Protein AF-A0A3M7L096-F1 (afdb_monomer)

Solvent-accessible surface area (backbone atoms only — not comparable to full-atom values): 5546 Å² total; per-residue (Å²): 131,83,82,83,80,80,87,82,80,60,80,83,42,67,67,51,45,50,52,54,50,50,51,52,50,49,52,49,50,66,51,47,50,58,51,49,52,55,55,48,52,53,52,50,50,50,52,49,52,53,50,52,52,49,33,53,53,42,27,74,74,72,73,46,71,74,52,72,68,63,55,44,71,79,43,81,87,53,89,74,68,80,52,82,85,76,77,83,127

Secondary structure (DSSP, 8-state):
-PPPPP----TTSHHHHHHHHHHHHHHHHHHHHHHHHHHHHHHHHHHHHHHHHHHHHHHHHHSSPPPHHHHHHH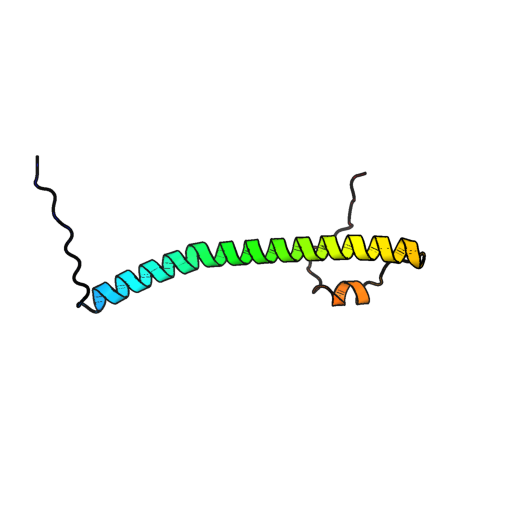SPPPGGGGS------

Structure (mmCIF, N/CA/C/O backbone):
data_AF-A0A3M7L096-F1
#
_entry.id   AF-A0A3M7L096-F1
#
loop_
_atom_site.group_PDB
_atom_site.id
_atom_site.type_symbol
_atom_site.label_atom_id
_atom_site.label_alt_id
_atom_site.label_comp_id
_atom_site.label_asym_id
_atom_site.label_entity_id
_atom_site.label_seq_id
_atom_site.pdbx_PDB_ins_code
_atom_site.Cartn_x
_atom_site.Cartn_y
_atom_site.Cartn_z
_atom_site.occupancy
_atom_site.B_iso_or_equiv
_atom_site.auth_seq_id
_atom_site.auth_comp_id
_atom_site.auth_asym_id
_atom_site.auth_atom_id
_atom_site.pdbx_PDB_model_num
ATOM 1 N N . MET A 1 1 ? 32.234 22.146 -29.423 1.00 59.19 1 MET A N 1
ATOM 2 C CA . MET A 1 1 ? 31.201 21.328 -28.753 1.00 59.19 1 MET A CA 1
ATOM 3 C C . MET A 1 1 ? 31.058 20.032 -29.530 1.00 59.19 1 MET A C 1
ATOM 5 O O . MET A 1 1 ? 30.939 20.124 -30.748 1.00 59.19 1 MET A O 1
ATOM 9 N N . PRO A 1 2 ? 31.144 18.853 -28.895 1.00 68.94 2 PRO A N 1
ATOM 10 C CA . PRO A 1 2 ? 30.858 17.603 -29.590 1.00 68.94 2 PRO A CA 1
ATOM 11 C C . PRO A 1 2 ? 29.374 17.572 -30.006 1.00 68.94 2 PRO A C 1
ATOM 13 O O . PRO A 1 2 ? 28.539 18.113 -29.276 1.00 68.94 2 PRO A O 1
ATOM 16 N N . PRO A 1 3 ? 29.030 16.991 -31.168 1.00 74.25 3 PRO A N 1
ATOM 17 C CA . PRO A 1 3 ? 27.644 16.907 -31.615 1.00 74.25 3 PRO A CA 1
ATOM 18 C C . PRO A 1 3 ? 26.826 16.021 -30.666 1.00 74.25 3 PRO A C 1
ATOM 20 O O . PRO A 1 3 ? 27.268 14.936 -30.281 1.00 74.25 3 PRO A O 1
ATOM 23 N N . CYS A 1 4 ? 25.625 16.475 -30.298 1.00 68.50 4 CYS A N 1
ATOM 24 C CA . CYS A 1 4 ? 24.661 15.665 -29.558 1.00 68.50 4 CYS A CA 1
ATOM 25 C C . CYS A 1 4 ? 24.294 14.433 -30.396 1.00 68.50 4 CYS A C 1
ATOM 27 O O . CYS A 1 4 ? 23.771 14.564 -31.503 1.00 68.50 4 CYS A O 1
ATOM 29 N N . ARG A 1 5 ? 24.574 13.231 -29.882 1.00 75.06 5 ARG A N 1
ATOM 30 C CA . ARG A 1 5 ? 24.099 11.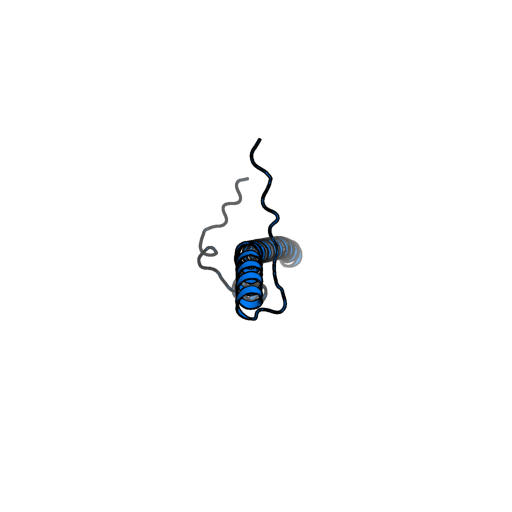985 -30.494 1.00 75.06 5 ARG A CA 1
ATOM 31 C C . ARG A 1 5 ? 22.587 11.891 -30.308 1.00 75.06 5 ARG A C 1
ATOM 33 O O . ARG A 1 5 ? 22.108 11.898 -29.178 1.00 75.06 5 ARG A O 1
ATOM 40 N N . ALA A 1 6 ? 21.855 11.797 -31.413 1.00 78.06 6 ALA A N 1
ATOM 41 C CA . ALA A 1 6 ? 20.432 11.495 -31.384 1.00 78.06 6 ALA A CA 1
ATOM 42 C C . ALA A 1 6 ? 20.228 10.038 -30.946 1.00 78.06 6 ALA A C 1
ATOM 44 O O . ALA A 1 6 ? 20.888 9.132 -31.460 1.00 78.06 6 ALA A O 1
ATOM 45 N N . ILE A 1 7 ? 19.325 9.821 -29.991 1.00 78.06 7 ILE A N 1
ATOM 46 C CA . ILE A 1 7 ? 18.865 8.483 -29.621 1.00 78.06 7 ILE A CA 1
ATOM 47 C C . ILE A 1 7 ? 17.804 8.088 -30.652 1.00 78.06 7 ILE A C 1
ATOM 49 O O . ILE A 1 7 ? 16.711 8.648 -30.653 1.00 78.06 7 ILE A O 1
ATOM 53 N N . ASN A 1 8 ? 18.140 7.156 -31.543 1.00 80.62 8 ASN A N 1
ATOM 54 C CA . ASN A 1 8 ? 17.169 6.511 -32.425 1.00 80.62 8 ASN A CA 1
ATOM 55 C C . ASN A 1 8 ? 16.708 5.214 -31.760 1.00 80.62 8 ASN A C 1
ATOM 57 O O . ASN A 1 8 ? 17.532 4.340 -31.501 1.00 80.62 8 ASN A O 1
ATOM 61 N N . ILE A 1 9 ? 15.412 5.116 -31.465 1.00 80.69 9 ILE A N 1
ATOM 62 C CA . ILE A 1 9 ? 14.788 3.915 -30.900 1.00 80.69 9 ILE A CA 1
ATOM 63 C C . ILE A 1 9 ? 14.030 3.224 -32.027 1.00 80.69 9 ILE A C 1
ATOM 65 O O . ILE A 1 9 ? 13.147 3.831 -32.634 1.00 80.69 9 ILE A O 1
ATOM 69 N N . ASP A 1 10 ? 14.380 1.973 -32.302 1.00 84.75 10 ASP A N 1
ATOM 70 C CA . ASP A 1 10 ? 13.673 1.144 -33.270 1.00 84.75 10 ASP A CA 1
ATOM 71 C C . ASP A 1 10 ? 12.595 0.321 -32.557 1.00 84.75 10 ASP A C 1
ATOM 73 O O . ASP A 1 10 ? 12.884 -0.633 -31.846 1.00 84.75 10 ASP A O 1
ATOM 77 N N . PHE A 1 11 ? 11.332 0.697 -32.742 1.00 85.06 11 PHE A N 1
ATOM 78 C CA . PHE A 1 11 ? 10.195 -0.000 -32.133 1.00 85.06 11 PHE A CA 1
ATOM 79 C C . PHE A 1 11 ? 9.732 -1.231 -32.923 1.00 85.06 11 PHE A C 1
ATOM 81 O O . PHE A 1 11 ? 8.762 -1.873 -32.526 1.00 85.06 11 PHE A O 1
ATOM 88 N N . SER A 1 12 ? 10.385 -1.555 -34.042 1.00 88.31 12 SER A N 1
ATOM 89 C CA . SER A 1 12 ? 10.143 -2.805 -34.767 1.00 88.31 12 SER A CA 1
ATOM 90 C C . SER A 1 12 ? 10.994 -3.964 -34.243 1.00 88.31 12 SER A C 1
ATOM 92 O O . SER A 1 12 ? 10.653 -5.125 -34.475 1.00 88.31 12 SER A O 1
ATOM 94 N N . ASP A 1 13 ? 12.053 -3.655 -33.491 1.00 91.00 13 ASP A N 1
ATOM 95 C CA . ASP A 1 13 ? 12.904 -4.639 -32.843 1.00 91.00 13 ASP A CA 1
ATOM 96 C C . ASP A 1 13 ? 12.209 -5.236 -31.598 1.00 91.00 13 ASP A C 1
ATOM 98 O O . ASP A 1 13 ? 11.848 -4.500 -30.667 1.00 91.00 13 ASP A O 1
ATOM 102 N N . PRO A 1 14 ? 12.007 -6.567 -31.548 1.00 92.81 14 PRO A N 1
ATOM 103 C CA . PRO A 1 14 ? 11.378 -7.227 -30.409 1.00 92.81 14 PRO A CA 1
ATOM 104 C C . PRO A 1 14 ? 12.132 -7.003 -29.094 1.00 92.81 14 PRO A C 1
ATOM 106 O O . PRO A 1 14 ? 11.481 -6.856 -28.058 1.00 92.81 14 PRO A O 1
ATOM 109 N N . ASP A 1 15 ? 13.463 -6.913 -29.11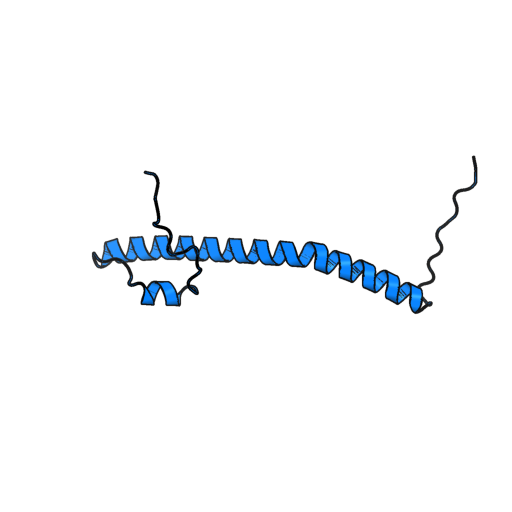1 1.00 92.00 15 ASP A N 1
ATOM 110 C CA . ASP A 1 15 ? 14.247 -6.705 -27.888 1.00 92.00 15 ASP A CA 1
ATOM 111 C C . ASP A 1 15 ? 13.995 -5.306 -27.308 1.00 92.00 15 ASP A C 1
ATOM 113 O O . ASP A 1 15 ? 13.804 -5.143 -26.097 1.00 92.00 15 ASP A O 1
ATOM 117 N N . THR A 1 16 ? 13.890 -4.298 -28.177 1.00 92.19 16 THR A N 1
ATOM 118 C CA . THR A 1 16 ? 13.522 -2.929 -27.795 1.00 92.19 16 THR A CA 1
ATOM 119 C C . THR A 1 16 ? 12.111 -2.862 -27.198 1.00 92.19 16 THR A C 1
ATOM 121 O O . THR A 1 16 ? 11.896 -2.195 -26.180 1.00 92.19 16 THR A O 1
ATOM 124 N N . LEU A 1 17 ? 11.146 -3.594 -27.763 1.00 93.75 17 LEU A N 1
ATOM 125 C CA . LEU A 1 17 ? 9.785 -3.680 -27.216 1.00 93.75 17 LEU A CA 1
ATOM 126 C C . LEU A 1 17 ? 9.751 -4.358 -25.843 1.00 93.75 17 LEU A C 1
ATOM 128 O O . LEU A 1 17 ? 9.054 -3.883 -24.943 1.00 93.75 17 LEU A O 1
ATOM 132 N N . VAL A 1 18 ? 10.522 -5.432 -25.657 1.00 95.12 18 VAL A N 1
ATOM 133 C CA . VAL A 1 18 ? 10.650 -6.114 -24.362 1.00 95.12 18 VAL A CA 1
ATOM 134 C C . VAL A 1 18 ? 11.280 -5.185 -23.325 1.00 95.12 18 VAL A C 1
ATOM 136 O O . VAL A 1 18 ? 10.778 -5.097 -22.203 1.00 95.12 18 VAL A O 1
ATOM 139 N N . ALA A 1 19 ? 12.326 -4.443 -23.694 1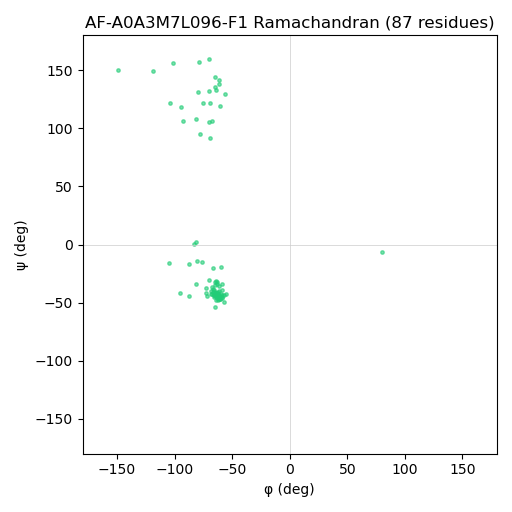.00 94.06 19 ALA A N 1
ATOM 140 C CA . ALA A 1 19 ? 12.987 -3.499 -22.798 1.00 94.06 19 ALA A CA 1
ATOM 141 C C . ALA A 1 19 ? 12.044 -2.368 -22.354 1.00 94.06 19 ALA A C 1
ATOM 143 O O . ALA A 1 19 ? 11.928 -2.085 -21.159 1.00 94.06 19 ALA A O 1
ATOM 144 N N . VAL A 1 20 ? 11.323 -1.752 -23.296 1.00 94.50 20 VAL A N 1
ATOM 145 C CA . VAL A 1 20 ? 10.350 -0.690 -22.996 1.00 94.50 20 VAL A CA 1
ATOM 146 C C . VAL A 1 20 ? 9.179 -1.235 -22.176 1.00 94.50 20 VAL A C 1
ATOM 148 O O . VAL A 1 20 ? 8.783 -0.618 -21.186 1.00 94.50 20 VAL A O 1
ATOM 151 N N . GLY A 1 21 ? 8.657 -2.411 -22.531 1.00 96.00 21 GLY A N 1
ATOM 152 C CA . GLY A 1 21 ? 7.585 -3.074 -21.789 1.00 96.00 21 GLY A CA 1
ATOM 153 C C . GLY A 1 21 ? 7.990 -3.400 -20.351 1.00 96.00 21 GLY A C 1
ATOM 154 O O . GLY A 1 21 ? 7.242 -3.110 -19.417 1.00 96.00 21 GLY A O 1
ATOM 155 N N . GLY A 1 22 ? 9.201 -3.926 -20.155 1.00 96.69 22 GLY A N 1
ATOM 156 C CA . GLY A 1 22 ? 9.767 -4.197 -18.836 1.00 96.69 22 GLY A CA 1
ATOM 157 C C . GLY A 1 22 ? 9.956 -2.929 -18.004 1.00 96.69 22 GLY A C 1
ATOM 158 O O . GLY A 1 22 ? 9.602 -2.914 -16.826 1.00 96.69 22 GLY A O 1
ATOM 159 N N . ALA A 1 23 ? 10.439 -1.843 -18.613 1.00 96.56 23 ALA A N 1
ATOM 160 C CA . ALA A 1 23 ? 10.588 -0.557 -17.935 1.00 96.56 23 ALA A CA 1
ATOM 161 C C . ALA A 1 23 ? 9.233 0.018 -17.489 1.00 96.56 23 ALA A C 1
ATOM 163 O O . ALA A 1 23 ? 9.083 0.422 -16.334 1.00 96.56 23 ALA A O 1
ATOM 164 N N . LEU A 1 24 ? 8.226 0.001 -18.367 1.00 96.81 24 LEU A N 1
ATOM 165 C CA . LEU A 1 24 ? 6.873 0.456 -18.037 1.00 96.81 24 LEU A CA 1
ATOM 166 C C . LEU A 1 24 ? 6.236 -0.400 -16.941 1.00 96.81 24 LEU A C 1
ATOM 168 O O . LEU A 1 24 ? 5.656 0.147 -16.005 1.00 96.81 24 LEU A O 1
ATOM 172 N N . LEU A 1 25 ? 6.381 -1.725 -17.019 1.00 96.94 25 LEU A N 1
ATOM 173 C CA . LEU A 1 25 ? 5.895 -2.636 -15.987 1.00 96.94 25 LEU A CA 1
ATOM 174 C C . LEU A 1 25 ? 6.593 -2.375 -14.648 1.00 96.94 25 LEU A C 1
ATOM 176 O O . LEU A 1 25 ? 5.933 -2.325 -13.613 1.00 96.94 25 LEU A O 1
ATOM 180 N N . GLY A 1 26 ? 7.910 -2.159 -14.666 1.00 97.06 26 GLY A N 1
ATOM 181 C CA . GLY A 1 26 ? 8.694 -1.825 -13.482 1.00 97.06 26 GLY A CA 1
ATOM 182 C C . GLY A 1 26 ? 8.204 -0.546 -12.805 1.00 97.06 26 GLY A C 1
ATOM 183 O O . GLY A 1 26 ? 7.994 -0.538 -11.595 1.00 97.06 26 GLY A O 1
ATOM 184 N N . VAL A 1 27 ? 7.939 0.511 -13.578 1.00 97.31 27 VAL A N 1
ATOM 185 C CA . VAL A 1 27 ? 7.372 1.764 -13.051 1.00 97.31 27 VAL A CA 1
ATOM 186 C C . VAL A 1 27 ? 5.947 1.552 -12.535 1.00 97.31 27 VAL A C 1
ATOM 188 O O . VAL A 1 27 ? 5.620 1.992 -11.431 1.00 97.31 27 VAL A O 1
ATOM 191 N N . ALA A 1 28 ? 5.106 0.844 -13.292 1.00 96.50 28 ALA A N 1
ATOM 192 C CA . ALA A 1 28 ? 3.723 0.575 -12.915 1.00 96.50 28 ALA A CA 1
ATOM 193 C C . ALA A 1 28 ? 3.632 -0.221 -11.607 1.00 96.50 28 ALA A C 1
ATOM 195 O O . ALA A 1 28 ? 2.847 0.134 -10.733 1.00 96.50 28 ALA A O 1
ATOM 196 N N . LEU A 1 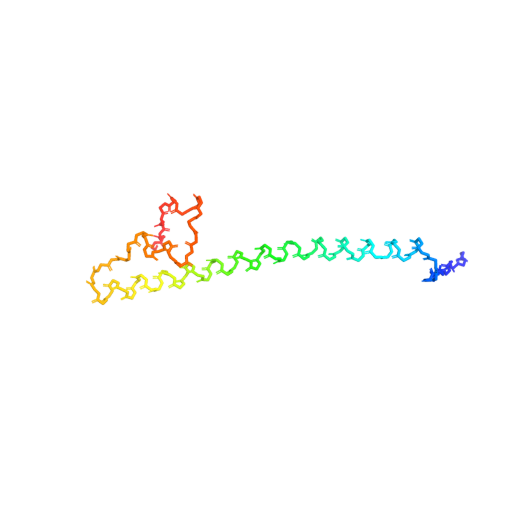29 ? 4.455 -1.256 -11.435 1.00 96.81 29 LEU A N 1
ATOM 197 C CA . LEU A 1 29 ? 4.508 -2.034 -10.197 1.00 96.81 29 LEU A CA 1
ATOM 198 C C . LEU A 1 29 ? 5.176 -1.247 -9.065 1.00 96.81 29 LEU A C 1
ATOM 200 O O . LEU A 1 29 ? 4.667 -1.249 -7.945 1.00 96.81 29 LEU A O 1
ATOM 204 N N . GLY A 1 30 ? 6.264 -0.532 -9.353 1.00 95.62 30 GLY A N 1
ATOM 205 C CA . GLY A 1 30 ? 7.010 0.250 -8.368 1.00 95.62 30 GLY A CA 1
ATOM 206 C C . GLY A 1 30 ? 6.186 1.363 -7.720 1.00 95.62 30 GLY A C 1
ATOM 207 O O . GLY A 1 30 ? 6.338 1.610 -6.528 1.00 95.62 30 GLY A O 1
ATOM 208 N N . VAL A 1 31 ? 5.282 2.000 -8.469 1.00 95.38 31 VAL A N 1
ATOM 209 C CA . VAL A 1 31 ? 4.373 3.037 -7.943 1.00 95.38 31 VAL A CA 1
ATOM 210 C C . VAL A 1 31 ? 3.016 2.454 -7.554 1.00 95.38 31 VAL A C 1
ATOM 212 O O . VAL A 1 31 ? 2.460 2.793 -6.507 1.00 95.38 31 VAL A O 1
ATOM 215 N N . GLY A 1 32 ? 2.475 1.560 -8.380 1.00 94.06 32 GLY A N 1
ATOM 216 C CA . GLY A 1 32 ? 1.135 1.010 -8.215 1.00 94.06 32 GLY A CA 1
ATOM 217 C C . GLY A 1 32 ? 0.99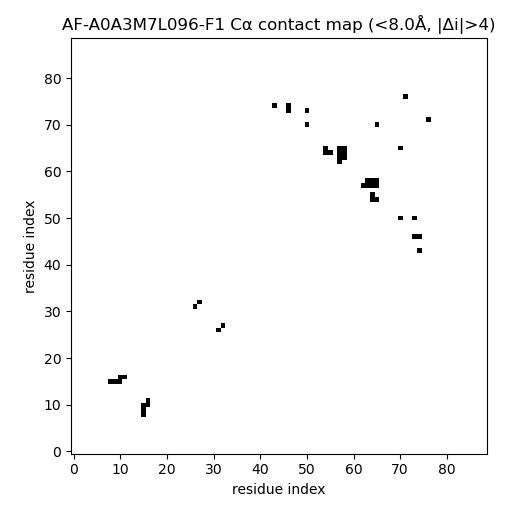3 0.145 -6.970 1.00 94.06 32 GLY A C 1
ATOM 218 O O . GLY A 1 32 ? -0.022 0.249 -6.284 1.00 94.06 32 GLY A O 1
ATOM 219 N N . VAL A 1 33 ? 2.007 -0.658 -6.625 1.00 94.44 33 VAL A N 1
ATOM 220 C CA . VAL A 1 33 ? 1.954 -1.507 -5.427 1.00 94.44 33 VAL A CA 1
ATOM 221 C C . VAL A 1 33 ? 1.905 -0.657 -4.145 1.00 94.44 33 VAL A C 1
ATOM 223 O O . VAL A 1 33 ? 0.948 -0.824 -3.387 1.00 94.44 33 VAL A O 1
ATOM 226 N N . PRO A 1 34 ? 2.824 0.301 -3.893 1.00 92.56 34 PRO A N 1
ATOM 227 C CA . PRO A 1 34 ? 2.712 1.194 -2.737 1.00 92.56 34 PRO A CA 1
ATOM 228 C C . PRO A 1 34 ? 1.399 1.984 -2.699 1.00 92.56 34 PRO A C 1
ATOM 230 O O . PRO A 1 34 ? 0.755 2.055 -1.653 1.00 92.56 34 PRO A O 1
ATOM 233 N N . ALA A 1 35 ? 0.961 2.535 -3.837 1.00 93.00 35 ALA A N 1
ATOM 234 C CA . ALA A 1 35 ? -0.290 3.288 -3.914 1.00 93.00 35 ALA A CA 1
ATOM 235 C C . ALA A 1 35 ? -1.511 2.422 -3.557 1.00 93.00 35 ALA A C 1
ATOM 237 O O . ALA A 1 35 ? -2.406 2.874 -2.838 1.00 93.00 35 ALA A O 1
ATOM 238 N N . PHE A 1 36 ? -1.533 1.164 -4.005 1.00 92.50 36 PHE A N 1
ATOM 239 C CA . PHE A 1 36 ? -2.580 0.207 -3.660 1.00 92.50 36 PHE A CA 1
ATOM 240 C C . PHE A 1 36 ? -2.632 -0.054 -2.151 1.00 92.50 36 PHE A C 1
ATOM 242 O O . PHE A 1 36 ? -3.714 0.032 -1.566 1.00 92.50 36 PHE A O 1
ATOM 249 N N . TYR A 1 37 ? -1.489 -0.303 -1.506 1.00 87.19 37 TYR A N 1
ATOM 250 C CA . TYR A 1 37 ? -1.442 -0.519 -0.056 1.00 87.19 37 TYR A CA 1
ATOM 251 C C . TYR A 1 37 ? -1.908 0.710 0.730 1.00 87.19 37 TYR A C 1
ATOM 253 O O . TYR A 1 37 ? -2.780 0.573 1.585 1.00 87.19 37 TYR A O 1
ATOM 261 N N . ILE A 1 38 ? -1.452 1.915 0.367 1.00 88.62 38 ILE A N 1
ATOM 262 C CA . ILE A 1 38 ? -1.919 3.164 0.997 1.00 88.62 38 ILE A CA 1
ATOM 263 C C . ILE A 1 38 ? -3.436 3.324 0.831 1.00 88.62 38 ILE A C 1
ATOM 265 O O . ILE A 1 38 ? -4.136 3.687 1.775 1.00 88.62 38 ILE A O 1
ATOM 269 N N . SER A 1 39 ? -3.973 3.041 -0.360 1.00 86.69 39 SER A N 1
ATOM 270 C CA . SER A 1 39 ? -5.418 3.136 -0.600 1.00 86.69 39 SER A CA 1
ATOM 271 C C . SER A 1 39 ? -6.219 2.147 0.250 1.00 86.69 39 SER A C 1
ATOM 273 O O . SER A 1 39 ? -7.333 2.453 0.677 1.00 86.69 39 SER A O 1
ATOM 275 N N . ARG A 1 40 ? -5.650 0.965 0.509 1.00 85.94 40 ARG A N 1
ATOM 276 C CA . ARG A 1 40 ? -6.270 -0.072 1.326 1.00 85.94 40 ARG A CA 1
ATOM 277 C C . ARG A 1 40 ? -6.271 0.316 2.797 1.00 85.94 40 ARG A C 1
ATOM 279 O O . ARG A 1 40 ? -7.310 0.186 3.430 1.00 85.94 40 ARG A O 1
ATOM 286 N N . ASP A 1 41 ? -5.157 0.834 3.302 1.00 83.38 41 ASP A N 1
ATOM 287 C CA . ASP A 1 41 ? -5.078 1.282 4.691 1.00 83.38 41 ASP A CA 1
ATOM 288 C C . ASP A 1 41 ? -6.013 2.470 4.951 1.00 83.38 41 ASP A C 1
ATOM 290 O O . ASP A 1 41 ? -6.764 2.433 5.918 1.00 83.38 41 ASP A O 1
ATOM 294 N N . ARG A 1 42 ? -6.114 3.440 4.029 1.00 83.62 42 ARG A N 1
ATOM 295 C CA . ARG A 1 42 ? -7.102 4.534 4.143 1.00 83.62 42 ARG A CA 1
ATOM 296 C C . ARG A 1 42 ? -8.548 4.041 4.181 1.00 83.62 42 ARG A C 1
ATOM 298 O O . ARG A 1 42 ? -9.354 4.548 4.951 1.00 83.62 42 ARG A O 1
ATOM 305 N N . ARG A 1 43 ? -8.901 3.062 3.342 1.00 83.75 43 ARG A N 1
ATOM 306 C CA . ARG A 1 43 ? -10.248 2.459 3.362 1.00 83.75 43 ARG A CA 1
ATOM 307 C C . ARG A 1 43 ? -10.516 1.712 4.662 1.00 83.75 43 ARG A C 1
ATOM 309 O O . ARG A 1 43 ? -11.652 1.682 5.123 1.00 83.75 43 ARG A O 1
ATOM 316 N N . ASP A 1 44 ? -9.492 1.089 5.226 1.00 80.75 44 ASP A N 1
ATOM 317 C CA . ASP A 1 44 ? -9.618 0.384 6.494 1.00 80.75 44 ASP A CA 1
ATOM 318 C C . ASP A 1 44 ? -9.749 1.366 7.671 1.00 80.75 44 ASP A C 1
ATOM 320 O O . ASP A 1 44 ? -10.559 1.116 8.561 1.00 80.75 44 ASP A O 1
ATOM 324 N N . GLU A 1 45 ? -9.043 2.501 7.647 1.00 80.00 45 GLU A N 1
ATOM 325 C CA . GLU A 1 45 ? -9.235 3.610 8.595 1.00 80.00 45 GLU A CA 1
ATOM 326 C C . GLU A 1 45 ? -10.656 4.179 8.522 1.00 80.00 45 GLU A C 1
ATOM 328 O O . GLU A 1 45 ? -11.313 4.300 9.552 1.00 80.00 45 GLU A O 1
ATOM 333 N N . GLN A 1 46 ? -11.174 4.434 7.316 1.00 83.00 46 GLN A N 1
ATOM 334 C CA . GLN A 1 46 ? -12.552 4.908 7.121 1.00 83.00 46 GLN A CA 1
ATOM 335 C C . GLN A 1 46 ? -13.579 3.933 7.703 1.00 83.00 46 GLN A C 1
ATOM 337 O O . GLN A 1 46 ? -14.456 4.334 8.460 1.00 83.00 46 GLN A O 1
ATOM 342 N N . ARG A 1 47 ? -13.432 2.629 7.440 1.00 80.12 47 ARG A N 1
ATOM 343 C CA . ARG A 1 47 ? -14.315 1.607 8.028 1.00 80.12 47 ARG A CA 1
ATOM 344 C C . ARG A 1 47 ? -14.216 1.544 9.548 1.00 80.12 47 ARG A C 1
ATOM 346 O O . ARG A 1 47 ? -15.191 1.199 10.206 1.00 80.12 47 ARG A O 1
ATOM 353 N N . LEU A 1 48 ? -13.041 1.819 10.115 1.00 76.62 48 LEU A N 1
ATOM 354 C CA . LEU A 1 48 ? -12.859 1.879 11.563 1.00 76.62 48 LEU A CA 1
ATOM 355 C C . LEU A 1 48 ? -13.594 3.083 12.159 1.00 76.62 48 LEU A C 1
ATOM 357 O O . LEU A 1 48 ? -14.222 2.958 13.207 1.00 76.62 48 LEU A O 1
ATOM 361 N N . GLU A 1 49 ? -13.506 4.234 11.500 1.00 80.69 49 GLU A N 1
ATOM 362 C CA . GLU A 1 49 ? -14.196 5.454 11.904 1.00 80.69 49 GLU A CA 1
ATOM 363 C C . GLU A 1 49 ? -15.717 5.288 11.823 1.00 80.69 49 GLU A C 1
ATOM 365 O O . GLU A 1 49 ? -16.402 5.512 12.822 1.00 80.69 49 GLU A O 1
ATOM 370 N N . GLU A 1 50 ? -16.225 4.754 10.710 1.00 82.06 50 GLU A N 1
ATOM 371 C CA . GLU A 1 50 ? -17.637 4.385 10.540 1.00 82.06 50 GLU A CA 1
ATOM 372 C C . GLU A 1 50 ? -18.104 3.426 11.645 1.00 82.06 50 GLU A C 1
ATOM 374 O O . GLU A 1 50 ? -19.175 3.597 12.227 1.00 82.06 50 GLU A O 1
ATOM 379 N N . LEU A 1 51 ? -17.282 2.431 11.991 1.00 80.06 51 LEU A N 1
ATOM 380 C CA . LEU A 1 51 ? -17.602 1.473 13.045 1.00 80.06 51 LEU A CA 1
ATOM 381 C C . LEU A 1 51 ? -17.623 2.117 14.436 1.00 80.06 51 LEU A C 1
ATOM 383 O O . LEU A 1 51 ? -18.467 1.769 15.261 1.00 80.06 51 LEU A O 1
ATOM 387 N N . ARG A 1 52 ? -16.729 3.073 14.709 1.00 79.12 52 ARG A N 1
ATOM 388 C CA . ARG A 1 52 ? -16.738 3.848 15.960 1.00 79.12 52 ARG A CA 1
ATOM 389 C C . ARG A 1 52 ? -17.986 4.718 16.059 1.00 79.12 52 ARG A C 1
ATOM 391 O O . ARG A 1 52 ? -18.608 4.762 17.118 1.00 79.12 52 ARG A O 1
ATOM 398 N N . GLU A 1 53 ? -18.368 5.385 14.974 1.00 85.12 53 GLU A N 1
ATOM 399 C CA . GLU A 1 53 ? -19.610 6.160 14.904 1.00 85.12 53 GLU A CA 1
ATOM 400 C C . GLU A 1 53 ? -20.836 5.283 15.132 1.00 85.12 53 GLU A C 1
ATOM 402 O O . GLU A 1 53 ? -21.690 5.616 15.956 1.00 85.12 53 GLU A O 1
ATOM 407 N N . LEU A 1 54 ? -20.894 4.132 14.464 1.00 82.06 54 LEU A N 1
ATOM 408 C CA . LEU A 1 54 ? -22.000 3.198 14.603 1.00 82.06 54 LEU A CA 1
ATOM 409 C C . LEU A 1 54 ? -22.092 2.661 16.032 1.00 82.06 54 LEU A C 1
ATOM 411 O O . LEU A 1 54 ? -23.175 2.650 16.602 1.00 82.06 54 LEU A O 1
ATOM 415 N N . ASN A 1 55 ? -20.965 2.313 16.656 1.00 81.62 55 ASN A N 1
ATOM 416 C CA . ASN A 1 55 ? -20.944 1.827 18.034 1.00 81.62 55 ASN A CA 1
ATOM 417 C C . ASN A 1 55 ? -21.387 2.908 19.042 1.00 81.62 55 ASN A C 1
ATOM 419 O O . ASN A 1 55 ? -22.146 2.622 19.969 1.00 81.62 55 ASN A O 1
ATOM 423 N N . ARG A 1 56 ? -20.987 4.175 18.833 1.00 83.06 56 ARG A N 1
ATOM 424 C CA . ARG A 1 56 ? -21.497 5.313 19.621 1.00 83.06 56 ARG A CA 1
ATOM 425 C C . ARG A 1 56 ? -23.009 5.475 19.459 1.00 83.06 56 ARG A C 1
ATOM 427 O O . ARG A 1 56 ? -23.704 5.632 20.460 1.00 83.06 56 ARG A O 1
ATOM 434 N N . ASN A 1 57 ? -23.518 5.399 18.230 1.00 83.50 57 ASN A N 1
ATOM 435 C CA . ASN A 1 57 ? -24.949 5.512 17.942 1.00 83.50 57 ASN A CA 1
ATOM 436 C C . ASN A 1 57 ? -25.753 4.356 18.549 1.00 83.50 57 ASN A C 1
ATOM 438 O O . ASN A 1 57 ? -26.782 4.602 19.177 1.00 83.50 57 ASN A O 1
ATOM 442 N N . THR A 1 58 ? -25.269 3.118 18.424 1.00 78.88 58 THR A N 1
ATOM 443 C CA . THR A 1 58 ? -25.878 1.937 19.048 1.00 78.88 58 THR A CA 1
ATOM 444 C C . THR A 1 58 ? -25.964 2.130 20.554 1.00 78.88 58 THR A C 1
ATOM 446 O O . THR A 1 58 ? -27.056 2.048 21.103 1.00 78.88 58 THR A O 1
ATOM 449 N N . LYS A 1 59 ? -24.872 2.537 21.214 1.00 82.88 59 LYS A N 1
ATOM 450 C CA . LYS A 1 59 ? -24.886 2.809 22.656 1.00 82.88 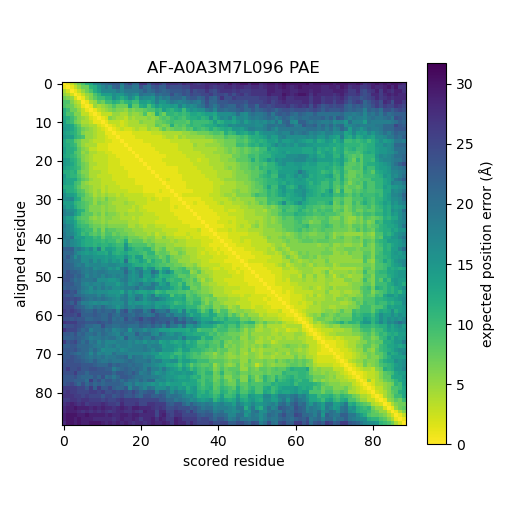59 LYS A CA 1
ATOM 451 C C . LYS A 1 59 ? -25.897 3.884 23.057 1.00 82.88 59 LYS A C 1
ATOM 453 O O . LYS A 1 59 ? -26.537 3.745 24.095 1.00 82.88 59 LYS A O 1
ATOM 458 N N . MET A 1 60 ? -26.062 4.946 22.266 1.00 78.62 60 MET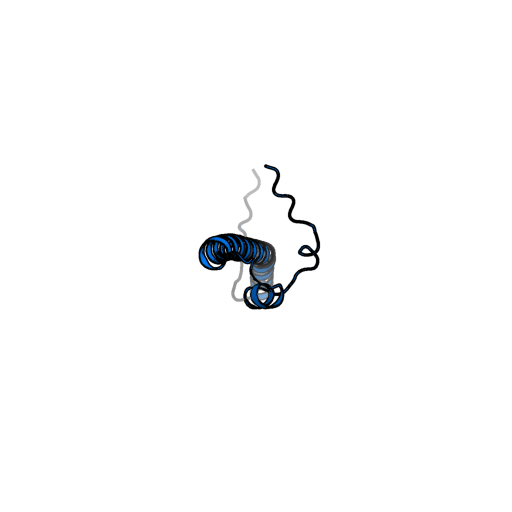 A N 1
ATOM 459 C CA . MET A 1 60 ? -27.080 5.969 22.549 1.00 78.62 60 MET A CA 1
ATOM 460 C C . MET A 1 60 ? -28.509 5.420 22.450 1.00 78.62 60 MET A C 1
ATOM 462 O O . MET A 1 60 ? -29.387 5.891 23.167 1.00 78.62 60 MET A O 1
ATOM 466 N N . GLN A 1 61 ? -28.749 4.445 21.571 1.00 80.94 61 GLN A N 1
ATOM 467 C CA . GLN A 1 61 ? -30.077 3.879 21.326 1.00 80.94 61 GLN A CA 1
ATOM 468 C C . GLN A 1 61 ? -30.421 2.717 22.264 1.00 80.94 61 GLN A C 1
ATOM 470 O O . GLN A 1 61 ? -31.540 2.649 22.767 1.00 80.94 61 GLN A O 1
ATOM 475 N N . THR A 1 62 ? -29.484 1.796 22.484 1.00 78.12 62 THR A N 1
ATOM 476 C CA . THR A 1 62 ? -29.709 0.540 23.216 1.00 78.12 62 THR A CA 1
ATOM 477 C C . THR A 1 62 ? -29.114 0.551 24.621 1.00 78.12 62 THR A C 1
ATOM 479 O O . THR A 1 62 ? -29.478 -0.288 25.438 1.00 78.12 62 THR A O 1
ATOM 482 N N . GLY A 1 63 ? -28.212 1.490 24.925 1.00 79.38 63 GLY A N 1
ATOM 483 C CA . GLY A 1 63 ? -27.452 1.523 26.177 1.00 79.38 63 GLY A CA 1
ATOM 484 C C . GLY A 1 63 ? -26.247 0.574 26.208 1.00 79.38 63 GLY A C 1
ATOM 485 O O . GLY A 1 63 ? -25.442 0.655 27.136 1.00 79.38 63 GLY A O 1
ATOM 486 N N . GLU A 1 64 ? -26.074 -0.276 25.191 1.00 78.44 64 GLU A N 1
ATOM 487 C CA . GLU A 1 64 ? -25.006 -1.276 25.104 1.00 78.44 64 GLU A CA 1
ATOM 488 C C . GLU A 1 64 ? -24.107 -1.032 23.883 1.00 78.44 64 GLU A C 1
ATOM 490 O O . GLU A 1 64 ? -24.541 -0.517 22.853 1.00 78.44 64 GLU A O 1
ATOM 495 N N . TYR A 1 65 ? -22.828 -1.391 24.006 1.00 76.75 65 TYR A N 1
ATOM 496 C CA . TYR A 1 65 ? -21.891 -1.382 22.881 1.00 76.75 65 TYR A CA 1
ATOM 497 C C . TYR A 1 65 ? -22.082 -2.623 22.000 1.00 76.75 65 TYR A C 1
ATOM 499 O O . TYR A 1 65 ? -22.525 -3.666 22.475 1.00 76.75 65 TYR A O 1
ATOM 507 N N . MET A 1 66 ? -21.666 -2.529 20.736 1.00 77.62 66 MET A N 1
ATOM 508 C CA . MET A 1 66 ? -21.631 -3.668 19.820 1.00 77.62 66 MET A CA 1
ATOM 509 C C . MET A 1 66 ? -20.702 -4.775 20.323 1.00 77.62 66 MET A C 1
ATOM 511 O O . MET A 1 66 ? -19.605 -4.523 20.836 1.00 77.62 66 MET A O 1
ATOM 515 N N . THR A 1 67 ? -21.130 -6.011 20.110 1.00 79.81 67 THR A N 1
ATOM 516 C CA . THR A 1 67 ? -20.362 -7.220 20.412 1.00 79.81 67 THR A CA 1
ATOM 517 C C . THR A 1 67 ? -19.174 -7.385 19.458 1.00 79.81 67 THR A C 1
ATOM 519 O O . THR A 1 67 ? -19.125 -6.813 18.364 1.00 79.81 67 THR A O 1
ATOM 522 N N . LYS A 1 68 ? -18.173 -8.184 19.853 1.00 75.50 68 LYS A N 1
ATOM 523 C CA . LYS A 1 68 ? -16.964 -8.402 19.034 1.00 75.50 68 LYS A CA 1
ATOM 524 C C . LYS A 1 68 ? -17.294 -9.090 17.709 1.00 75.50 68 LYS A C 1
ATOM 526 O O . LYS A 1 68 ? -16.633 -8.841 16.704 1.00 75.50 68 LYS A O 1
ATOM 531 N N . GLU A 1 69 ? -18.318 -9.930 17.712 1.00 76.69 69 GLU A N 1
ATOM 532 C CA . GLU A 1 69 ? -18.834 -10.665 16.565 1.00 76.69 69 GLU A CA 1
ATOM 533 C C . GLU A 1 69 ? -19.470 -9.718 15.541 1.00 76.69 69 GLU A C 1
ATOM 535 O O . GLU A 1 69 ? -19.209 -9.839 14.343 1.00 76.69 69 GLU A O 1
ATOM 540 N N . GLU A 1 70 ? -20.235 -8.729 16.008 1.00 73.56 70 GLU A N 1
ATOM 541 C CA . GLU A 1 70 ? -20.819 -7.694 15.151 1.00 73.56 70 GLU A CA 1
ATOM 542 C C . GLU A 1 70 ? -19.734 -6.796 14.553 1.00 73.56 70 GLU A C 1
ATOM 544 O O . GLU A 1 70 ? -19.767 -6.493 13.362 1.00 73.56 70 GLU A O 1
ATOM 549 N N . ILE A 1 71 ? -18.716 -6.438 15.340 1.00 75.44 71 ILE A N 1
ATOM 550 C CA . ILE A 1 71 ? -17.574 -5.646 14.865 1.00 75.44 71 ILE A CA 1
ATOM 551 C C . ILE A 1 71 ? -16.769 -6.412 13.800 1.00 75.44 71 ILE A C 1
ATOM 553 O O . ILE A 1 71 ? -16.378 -5.845 12.774 1.00 75.44 71 ILE A O 1
ATOM 557 N N . ALA A 1 72 ? -16.556 -7.715 14.005 1.00 76.75 72 ALA A N 1
ATOM 558 C CA . ALA A 1 72 ? -15.836 -8.582 13.073 1.00 76.75 72 ALA A CA 1
ATOM 559 C C . ALA A 1 72 ? -16.573 -8.797 11.736 1.00 76.75 72 ALA A C 1
ATOM 561 O O . ALA A 1 72 ? -15.940 -9.152 10.737 1.00 76.75 72 ALA A O 1
ATOM 562 N N . ALA A 1 73 ? -17.889 -8.562 11.684 1.00 79.38 73 ALA A N 1
ATOM 563 C CA . ALA A 1 73 ? -18.662 -8.629 10.445 1.00 79.38 73 ALA A CA 1
ATOM 564 C C . ALA A 1 73 ? -18.341 -7.467 9.482 1.00 79.38 73 ALA A C 1
ATOM 566 O O . ALA A 1 73 ? -18.374 -7.653 8.265 1.00 79.38 73 ALA A O 1
ATOM 567 N N . PHE A 1 74 ? -17.977 -6.288 10.002 1.00 72.69 74 PHE A N 1
ATOM 568 C CA . PHE A 1 74 ? -17.654 -5.106 9.189 1.00 72.69 74 PHE A CA 1
ATOM 569 C C . PHE A 1 74 ? -16.225 -5.124 8.640 1.00 72.69 74 PHE A C 1
ATOM 571 O O . PHE A 1 74 ? -15.972 -4.667 7.520 1.00 72.69 74 PHE A O 1
ATOM 578 N N . ARG A 1 75 ? -15.270 -5.673 9.397 1.00 74.12 75 ARG A N 1
ATOM 579 C CA . ARG A 1 75 ? -13.898 -5.881 8.922 1.00 74.12 75 ARG A CA 1
ATOM 580 C C . ARG A 1 75 ? -13.255 -7.097 9.571 1.00 74.12 75 ARG A C 1
ATOM 582 O O . ARG A 1 75 ? -13.498 -7.401 10.732 1.00 74.12 75 ARG A O 1
ATOM 589 N N . ARG A 1 76 ? -12.344 -7.745 8.836 1.00 73.12 76 ARG A N 1
ATOM 590 C CA . ARG A 1 76 ? -11.522 -8.820 9.405 1.00 73.12 76 ARG A CA 1
ATOM 591 C C . ARG A 1 76 ? -10.666 -8.277 10.560 1.00 73.12 76 ARG A C 1
ATOM 593 O O . ARG A 1 76 ? -10.069 -7.206 10.394 1.00 73.12 76 ARG A O 1
ATOM 600 N N . PRO A 1 7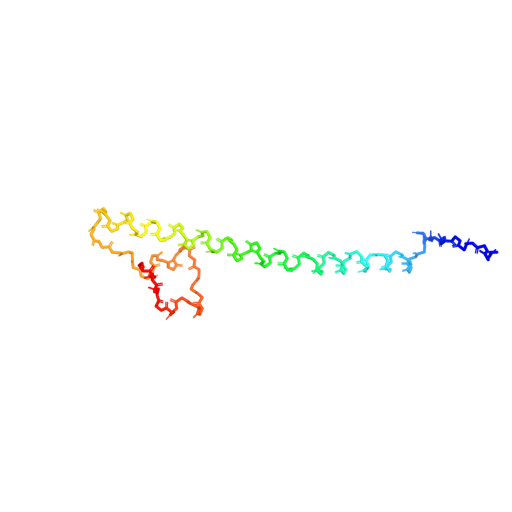7 ? -10.549 -9.024 11.671 1.00 71.12 77 PRO A N 1
ATOM 601 C CA . PRO A 1 77 ? -9.686 -8.640 12.777 1.00 71.12 77 PRO A CA 1
ATOM 602 C C . PRO A 1 77 ? -8.223 -8.626 12.320 1.00 71.12 77 PRO A C 1
ATOM 604 O O . PRO A 1 77 ? -7.750 -9.555 11.658 1.00 71.12 77 PRO A O 1
ATOM 607 N N . ARG A 1 78 ? -7.504 -7.556 12.659 1.00 68.56 78 ARG A N 1
ATOM 608 C CA . ARG A 1 78 ? -6.052 -7.429 12.494 1.00 68.56 78 ARG A CA 1
ATOM 609 C C . ARG A 1 78 ? -5.373 -7.662 13.844 1.00 68.56 78 ARG A C 1
ATOM 611 O O . ARG A 1 78 ? -5.943 -7.416 14.901 1.00 68.56 78 ARG A O 1
ATOM 618 N N . TRP A 1 79 ? -4.105 -8.067 13.811 1.00 67.88 79 TRP A N 1
ATOM 619 C CA . TRP A 1 79 ? -3.283 -8.227 15.020 1.00 67.88 79 TRP A CA 1
ATOM 620 C C . TRP A 1 79 ? -3.127 -6.921 15.824 1.00 67.88 79 TRP A C 1
ATOM 622 O O . TRP A 1 79 ? -2.805 -6.952 17.007 1.00 67.88 79 TRP A O 1
ATOM 632 N N . THR A 1 80 ? -3.371 -5.768 15.194 1.00 63.38 80 THR A N 1
ATOM 633 C CA . THR A 1 80 ? -3.347 -4.439 15.814 1.00 63.38 80 THR A CA 1
ATOM 634 C C . THR A 1 80 ? -4.578 -4.125 16.664 1.00 63.38 80 THR A C 1
ATOM 636 O O . THR A 1 80 ? -4.520 -3.188 17.450 1.00 63.38 80 THR A O 1
ATOM 639 N N . ASP A 1 81 ? -5.661 -4.893 16.531 1.00 64.06 81 ASP A N 1
ATOM 640 C CA . ASP A 1 81 ? -6.957 -4.609 17.166 1.00 64.06 81 ASP A CA 1
ATOM 641 C C . ASP A 1 81 ? -7.020 -5.033 18.638 1.00 64.06 81 ASP A C 1
ATOM 643 O O . ASP A 1 81 ? -7.931 -4.637 19.354 1.00 64.06 81 ASP A O 1
ATOM 647 N N . GLY A 1 82 ? -6.062 -5.847 19.090 1.00 61.56 82 GLY A N 1
ATOM 648 C CA . GLY A 1 82 ? -5.913 -6.226 20.498 1.00 61.56 82 GLY A CA 1
ATOM 649 C C . GLY A 1 82 ? -5.189 -5.179 21.345 1.00 61.56 82 GLY A C 1
ATOM 650 O O . GLY A 1 82 ? -4.925 -5.438 22.514 1.00 61.56 82 GLY A O 1
ATOM 651 N N . ARG A 1 83 ? -4.815 -4.035 20.760 1.00 61.28 83 ARG A N 1
ATOM 652 C CA . ARG A 1 83 ? -4.316 -2.893 21.528 1.00 61.28 83 ARG A CA 1
ATOM 653 C C . ARG A 1 83 ? -5.521 -2.172 22.112 1.00 61.28 83 ARG A C 1
ATOM 655 O O . ARG A 1 83 ? -6.471 -1.900 21.378 1.00 61.28 83 ARG A O 1
ATOM 662 N N . ASP A 1 84 ? -5.473 -1.870 23.403 1.00 49.44 84 ASP A N 1
ATOM 663 C CA . ASP A 1 84 ? -6.505 -1.057 24.034 1.00 49.44 84 ASP A CA 1
ATOM 664 C C . ASP A 1 84 ? -6.615 0.281 23.288 1.00 49.44 84 ASP A C 1
ATOM 666 O O . ASP A 1 84 ? -5.609 0.938 23.002 1.00 49.44 84 ASP A O 1
ATOM 670 N N . PHE A 1 85 ? -7.842 0.646 22.912 1.00 49.53 85 PHE A N 1
ATOM 671 C CA . PHE A 1 85 ? -8.148 1.956 22.348 1.00 49.53 85 PHE A CA 1
ATOM 672 C C . PHE A 1 85 ? -7.993 2.971 23.478 1.00 49.53 85 PHE A C 1
ATOM 674 O O . PHE A 1 85 ? -8.921 3.194 24.249 1.00 49.53 85 PHE A O 1
ATOM 681 N N . VAL A 1 86 ? -6.796 3.531 23.616 1.00 48.44 86 VAL A N 1
ATOM 682 C CA . VAL A 1 86 ? -6.597 4.733 24.421 1.00 48.44 86 VAL A CA 1
ATOM 683 C C . VAL A 1 86 ? -7.099 5.890 23.560 1.00 48.44 86 VAL A C 1
ATOM 685 O O . VAL A 1 86 ? -6.397 6.344 22.658 1.00 48.44 86 VAL A O 1
ATOM 688 N N . ASP A 1 87 ? -8.359 6.276 23.758 1.00 48.81 87 ASP A N 1
ATOM 689 C CA . ASP A 1 87 ? -8.796 7.626 23.410 1.00 48.81 87 ASP A CA 1
ATOM 690 C C . ASP A 1 87 ? -8.116 8.536 24.445 1.00 48.81 87 ASP A C 1
ATOM 692 O O . ASP A 1 87 ? -8.457 8.492 25.627 1.00 48.81 87 ASP A O 1
ATOM 696 N N . ASP A 1 88 ? -7.071 9.259 24.035 1.00 39.22 88 ASP A N 1
ATOM 697 C CA . ASP A 1 88 ? -6.543 10.360 24.842 1.00 39.22 88 ASP A CA 1
ATOM 698 C C . ASP A 1 88 ? -7.625 11.456 24.844 1.00 39.22 88 ASP A C 1
ATOM 700 O O . ASP A 1 88 ? -7.875 12.074 23.805 1.00 39.22 88 ASP A O 1
ATOM 704 N N . ASP A 1 89 ? -8.307 11.608 25.986 1.00 46.84 89 ASP A N 1
ATOM 705 C CA . ASP A 1 89 ? -9.231 12.713 26.298 1.00 46.84 89 ASP A CA 1
ATOM 706 C C . ASP A 1 89 ? -8.591 14.098 26.064 1.00 46.84 89 ASP A C 1
ATOM 708 O O . ASP A 1 89 ? -7.416 14.304 26.464 1.00 46.84 89 ASP A O 1
#

pLDDT: mean 80.24, std 12.95, range [39.22, 97.31]

Organism: Auxenochlorella protothecoides (NCBI:txid3075)

Foldseek 3Di:
DPDDDDDDQDPVDPVSVVVVVVVVVCVCCVPVVVVVVVVVVVVVVVLVVVLVVVQVVCCVVPVDGDDPVVSCVSDPDDPVVPDPPPPPD

Sequence (89 aa):
MPPCRAINIDFSDPDTLVAVGGALLGVALGVGVPAFYISRDRRDEQRLEELRELNRNTKMQTGEYMTKEEIAAFRRPRWTDGRDFVDDD

Mean predicted aligned error: 11.56 Å

Radius of gyration: 25.69 Å; Cα contacts (8 Å, |Δi|>4): 24; chains: 1; bounding box: 61×32×61 Å